Protein AF-A0A6B3NAK9-F1 (afdb_monomer_lite)

Radius of gyration: 11.72 Å; chains: 1; bounding box: 22×20×32 Å

Secondary structure (DSSP, 8-state):
-PEEEEEETTEEEE-S-HHHHHHHHHTT-S---EEEEE--HHHHHHHH-

InterPro domains:
  IPR003115 ParB-like, N-terminal domain [PF02195] (2-42)
  IPR016692 Sulfiredoxin [PIRSF017267] (2-47)
  IPR016692 Sulfiredoxin [PTHR21348] (2-48)
  IPR036086 ParB/Sulfiredoxin superfamily [SSF110849] (2-48)

Sequence (49 aa):
SPIDVLEVDGQYYGFSGCHRYEAHQRLGKETIKCRIRRATRSVLQRHLA

Organism: NCBI:txid2607765

Structure (mmCIF, N/CA/C/O backbone):
data_AF-A0A6B3NAK9-F1
#
_entry.id   AF-A0A6B3NAK9-F1
#
loop_
_atom_site.group_PDB
_atom_site.id
_atom_site.type_symbol
_atom_site.label_atom_id
_atom_site.label_alt_id
_atom_site.label_comp_id
_atom_site.label_asym_id
_atom_site.label_entity_id
_atom_site.label_seq_id
_atom_site.pdbx_PDB_ins_code
_atom_site.Cartn_x
_atom_site.Cartn_y
_atom_site.Cartn_z
_atom_site.occupancy
_atom_site.B_iso_or_equiv
_atom_site.auth_seq_id
_atom_site.auth_comp_id
_atom_site.auth_asym_id
_atom_site.auth_atom_id
_atom_site.pdbx_PDB_model_num
ATOM 1 N N . SER A 1 1 ? -9.352 10.192 2.306 1.00 61.62 1 SER A N 1
ATOM 2 C CA . SER A 1 1 ? -9.134 9.587 0.973 1.00 61.62 1 SER A CA 1
ATOM 3 C C . SER A 1 1 ? -8.425 8.245 1.094 1.00 61.62 1 SER A C 1
ATOM 5 O O . SER A 1 1 ? -7.546 8.165 1.942 1.00 61.62 1 SER A O 1
ATOM 7 N N . PRO A 1 2 ? -8.802 7.193 0.338 1.00 76.25 2 PRO A N 1
ATOM 8 C CA . PRO A 1 2 ? -8.098 5.899 0.317 1.00 76.25 2 PRO A CA 1
ATOM 9 C C . PRO A 1 2 ? -6.608 6.069 -0.023 1.00 76.25 2 PRO A C 1
ATOM 11 O O . PRO A 1 2 ? -6.257 7.033 -0.693 1.00 76.25 2 PRO A O 1
ATOM 14 N N . ILE A 1 3 ? -5.749 5.172 0.474 1.00 85.31 3 ILE A N 1
ATOM 15 C CA . ILE A 1 3 ? -4.333 5.145 0.065 1.00 85.31 3 ILE A CA 1
ATOM 16 C C . ILE A 1 3 ? -4.240 4.473 -1.303 1.00 85.31 3 ILE A C 1
ATOM 18 O O . ILE A 1 3 ? -4.907 3.459 -1.499 1.00 85.31 3 ILE A O 1
ATOM 22 N N . ASP A 1 4 ? -3.434 4.994 -2.222 1.00 87.81 4 ASP A N 1
ATOM 23 C CA . ASP A 1 4 ? -3.172 4.321 -3.494 1.00 87.81 4 ASP A CA 1
ATOM 24 C C . ASP A 1 4 ? -1.937 3.419 -3.375 1.00 87.81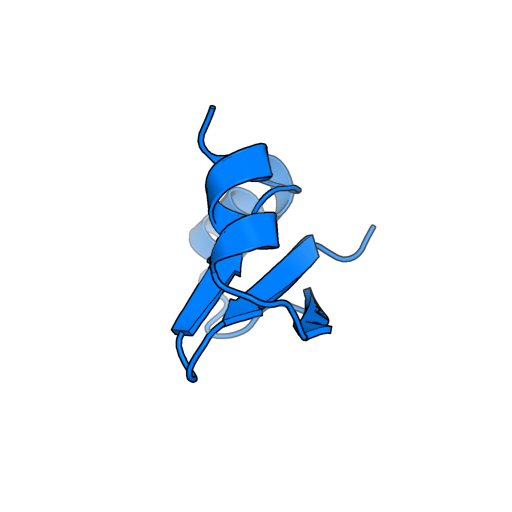 4 ASP A C 1
ATOM 26 O O . ASP A 1 4 ? -0.870 3.843 -2.922 1.00 87.81 4 ASP A O 1
ATOM 30 N N . VAL A 1 5 ? -2.106 2.165 -3.793 1.00 89.88 5 VAL A N 1
ATOM 31 C CA . VAL A 1 5 ? -1.083 1.117 -3.756 1.00 89.88 5 VAL A CA 1
ATOM 32 C C . VAL A 1 5 ? -0.923 0.544 -5.164 1.00 89.88 5 VAL 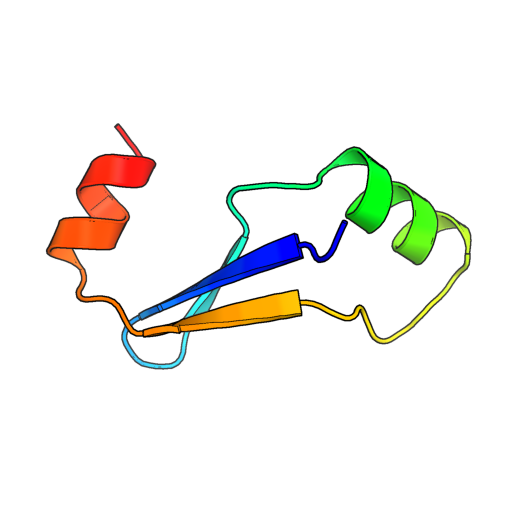A C 1
ATOM 34 O O . VAL A 1 5 ? -1.925 0.235 -5.813 1.00 89.88 5 VAL A O 1
ATOM 37 N N . LEU A 1 6 ? 0.311 0.403 -5.649 1.00 92.25 6 LEU A N 1
ATOM 38 C CA . LEU A 1 6 ? 0.606 -0.343 -6.875 1.00 92.25 6 LEU A CA 1
ATOM 39 C C . LEU A 1 6 ? 0.958 -1.787 -6.529 1.00 92.25 6 LEU A C 1
ATOM 41 O O . LEU A 1 6 ? 1.784 -2.032 -5.655 1.00 92.25 6 LEU A O 1
ATOM 45 N N . GLU A 1 7 ? 0.336 -2.725 -7.234 1.00 92.62 7 GLU A N 1
ATOM 46 C CA . GLU A 1 7 ? 0.712 -4.137 -7.240 1.00 92.62 7 GLU A CA 1
ATOM 47 C C . GLU A 1 7 ? 1.616 -4.395 -8.451 1.00 92.62 7 GLU A C 1
ATOM 49 O O . GLU A 1 7 ? 1.206 -4.142 -9.589 1.00 92.62 7 GLU A O 1
ATOM 54 N N . VAL A 1 8 ? 2.826 -4.898 -8.206 1.00 93.25 8 VAL A N 1
ATOM 55 C CA . VAL A 1 8 ? 3.803 -5.273 -9.236 1.00 93.25 8 VAL A CA 1
ATOM 56 C C . VAL A 1 8 ? 4.399 -6.620 -8.855 1.00 93.25 8 VAL A C 1
ATOM 58 O O . VAL A 1 8 ? 4.993 -6.746 -7.789 1.00 93.25 8 VAL A O 1
ATOM 61 N N . ASP A 1 9 ? 4.220 -7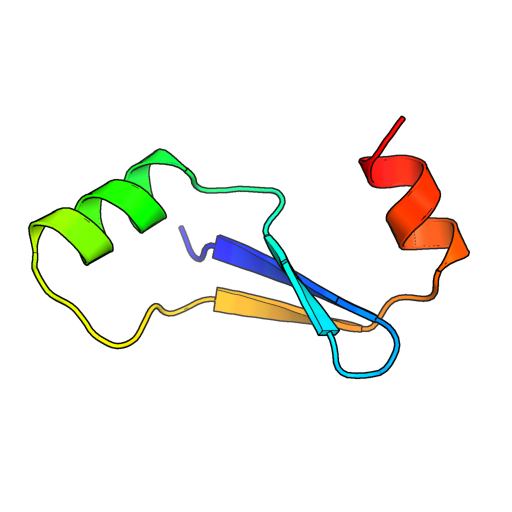.631 -9.706 1.00 90.69 9 ASP A N 1
ATOM 62 C CA . ASP A 1 9 ? 4.700 -9.006 -9.484 1.00 90.69 9 ASP A CA 1
ATOM 63 C C . ASP A 1 9 ? 4.336 -9.586 -8.097 1.00 90.69 9 ASP A C 1
ATOM 65 O O . ASP A 1 9 ? 5.129 -10.287 -7.471 1.00 90.69 9 ASP A O 1
ATOM 69 N N . GLY A 1 10 ? 3.143 -9.269 -7.581 1.00 89.25 10 GLY A N 1
ATOM 70 C CA . GLY A 1 10 ? 2.682 -9.719 -6.261 1.00 89.25 10 GLY A CA 1
ATOM 71 C C . GLY A 1 10 ? 3.240 -8.930 -5.068 1.00 89.25 10 GLY A C 1
ATOM 72 O O . GLY A 1 10 ? 2.888 -9.231 -3.928 1.00 89.25 10 GLY A O 1
ATOM 73 N N . GLN A 1 11 ? 4.065 -7.905 -5.302 1.00 90.69 11 GLN A N 1
ATOM 74 C CA . GLN A 1 11 ? 4.493 -6.948 -4.280 1.00 90.69 11 GLN A CA 1
ATOM 75 C C . GLN A 1 11 ? 3.641 -5.676 -4.307 1.00 90.69 11 GLN A C 1
ATOM 77 O O . GLN A 1 11 ? 3.247 -5.193 -5.369 1.00 90.69 11 GLN A O 1
ATOM 82 N N . TYR A 1 12 ? 3.376 -5.121 -3.122 1.00 89.69 12 TYR A N 1
ATOM 83 C CA . TYR A 1 12 ? 2.547 -3.932 -2.933 1.00 89.69 12 TYR A CA 1
ATOM 84 C C . TYR A 1 12 ? 3.403 -2.730 -2.535 1.00 89.69 12 TYR A C 1
ATOM 86 O O . TYR A 1 12 ? 4.111 -2.769 -1.531 1.00 89.69 12 TYR A O 1
ATOM 94 N N . TYR A 1 13 ? 3.282 -1.638 -3.283 1.00 87.56 13 TYR A N 1
ATOM 95 C CA . TYR A 1 13 ? 4.024 -0.400 -3.065 1.00 87.56 13 TYR A CA 1
ATOM 96 C C . TYR A 1 13 ? 3.051 0.759 -2.841 1.00 87.56 13 TYR A C 1
ATOM 98 O O . TYR A 1 13 ? 2.169 1.001 -3.662 1.00 87.56 13 TYR A O 1
ATOM 106 N N . GLY A 1 14 ? 3.176 1.476 -1.725 1.00 86.62 14 GLY A N 1
ATOM 107 C CA . GLY A 1 14 ? 2.357 2.656 -1.429 1.00 86.62 14 GLY A CA 1
ATOM 108 C C . GLY A 1 14 ? 3.036 3.944 -1.892 1.00 86.62 14 GLY A C 1
ATOM 109 O O . GLY A 1 14 ? 4.197 4.161 -1.568 1.00 86.62 14 GLY A O 1
ATOM 110 N N . PHE A 1 15 ? 2.309 4.813 -2.604 1.00 76.31 15 PHE A N 1
ATOM 111 C CA . PHE A 1 15 ? 2.856 6.078 -3.147 1.00 76.31 15 PHE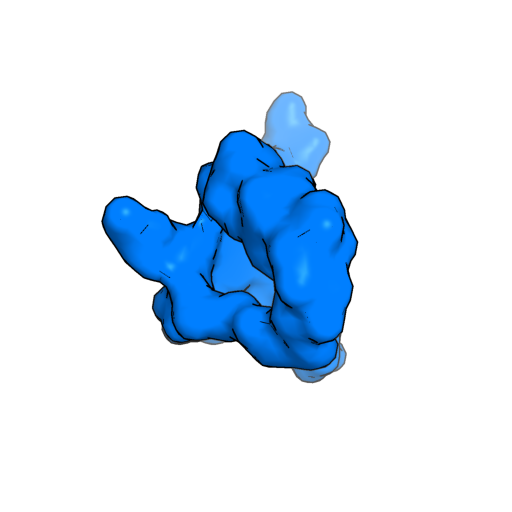 A CA 1
ATOM 112 C C . PHE A 1 15 ? 2.170 7.327 -2.602 1.00 76.31 15 PHE A C 1
ATOM 114 O O . PHE A 1 15 ? 2.592 8.447 -2.873 1.00 76.31 15 PHE A O 1
ATOM 121 N N . SER A 1 16 ? 1.084 7.158 -1.851 1.00 76.25 16 SER A N 1
ATOM 122 C CA . SER A 1 16 ? 0.327 8.267 -1.283 1.00 76.25 16 SER A CA 1
ATOM 123 C C . SER A 1 16 ? -0.083 7.970 0.158 1.00 76.25 16 SER A C 1
ATOM 125 O O . SER A 1 16 ? -0.038 6.836 0.623 1.00 76.25 16 SER A O 1
ATOM 127 N N . GLY A 1 17 ? -0.484 9.004 0.898 1.00 72.50 17 GLY A N 1
ATOM 128 C CA . GLY A 1 17 ? -1.185 8.819 2.169 1.00 72.50 17 GLY A CA 1
ATOM 129 C C . GLY A 1 17 ? -0.327 8.467 3.389 1.00 72.50 17 GLY A C 1
ATOM 130 O O . GLY A 1 17 ? -0.849 7.784 4.274 1.00 72.50 17 GLY A O 1
ATOM 131 N N . CYS A 1 18 ? 0.912 8.977 3.497 1.00 78.31 18 CYS A N 1
ATOM 132 C CA . CYS A 1 18 ? 1.768 8.763 4.678 1.00 78.31 18 CYS A CA 1
ATOM 133 C C . CYS A 1 18 ? 1.050 9.114 5.997 1.00 78.31 18 CYS A C 1
ATOM 135 O O . CYS A 1 18 ? 1.025 8.297 6.909 1.00 78.31 18 CYS A O 1
ATOM 137 N N . HIS A 1 19 ? 0.326 10.240 6.058 1.00 81.06 19 HIS A N 1
ATOM 138 C CA . HIS A 1 19 ? -0.418 10.651 7.255 1.00 81.06 19 HIS A CA 1
ATOM 139 C C . HIS A 1 19 ? -1.511 9.654 7.662 1.00 81.06 19 HIS A C 1
ATOM 141 O O . HIS A 1 19 ? -1.759 9.442 8.846 1.00 81.06 19 HIS A O 1
ATOM 147 N N . ARG A 1 20 ? -2.187 9.020 6.692 1.00 81.56 20 ARG A N 1
ATOM 148 C CA . ARG A 1 20 ? -3.219 8.015 6.990 1.00 81.56 20 ARG A CA 1
ATOM 149 C C . ARG A 1 20 ? -2.612 6.682 7.391 1.00 81.56 20 ARG A C 1
AT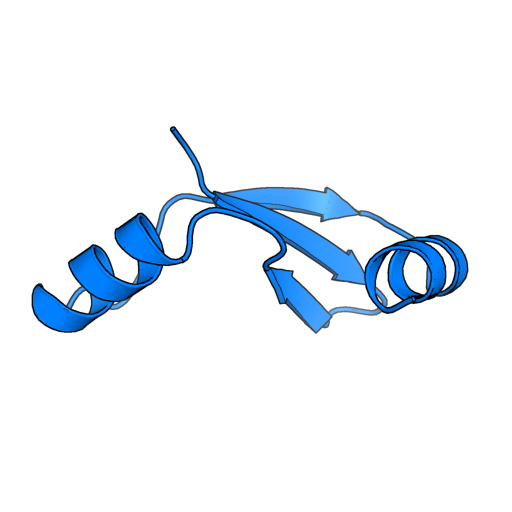OM 151 O O . ARG A 1 20 ? -3.179 6.016 8.252 1.00 81.56 20 ARG A O 1
ATOM 158 N N . TYR A 1 21 ? -1.495 6.309 6.775 1.00 83.56 21 TYR A N 1
ATOM 159 C CA . TYR A 1 21 ? -0.738 5.131 7.172 1.00 83.56 21 TYR A CA 1
ATOM 160 C C . TYR A 1 21 ? -0.224 5.276 8.609 1.00 83.56 21 TYR A C 1
ATOM 162 O O . TYR A 1 21 ? -0.489 4.409 9.437 1.00 83.56 21 TYR A O 1
ATOM 170 N N . GLU A 1 22 ? 0.384 6.417 8.948 1.00 84.19 22 GLU A N 1
ATOM 171 C CA . GLU A 1 22 ? 0.808 6.723 10.316 1.00 84.19 22 GLU A CA 1
ATOM 172 C C . GLU A 1 22 ? -0.360 6.748 11.300 1.00 84.19 22 GLU A C 1
ATOM 174 O O . GLU A 1 22 ? -0.248 6.187 12.384 1.00 84.19 22 GLU A O 1
ATOM 179 N N . ALA A 1 23 ? -1.497 7.352 10.940 1.00 85.56 23 ALA A N 1
ATOM 180 C CA . ALA A 1 23 ? -2.671 7.355 11.808 1.00 85.56 23 ALA A CA 1
ATOM 181 C C . ALA A 1 23 ? -3.182 5.932 12.079 1.00 85.56 23 ALA A C 1
ATOM 183 O O . ALA A 1 23 ? -3.493 5.608 13.219 1.00 85.56 23 ALA A O 1
ATOM 184 N N . HIS A 1 24 ? -3.241 5.063 11.064 1.00 87.00 24 HIS A N 1
ATOM 185 C CA . HIS A 1 24 ? -3.621 3.661 11.261 1.00 87.00 24 HIS A CA 1
ATOM 186 C C . HIS A 1 24 ? -2.601 2.895 12.111 1.00 87.00 24 HIS A C 1
ATOM 188 O O . HIS A 1 24 ? -3.027 2.135 12.978 1.00 87.00 24 HIS A O 1
ATOM 194 N N . GLN A 1 25 ? -1.298 3.133 11.922 1.00 86.00 25 GLN A N 1
ATOM 195 C CA . GLN A 1 25 ? -0.255 2.544 12.766 1.00 86.00 25 GLN A CA 1
ATOM 196 C C . GLN A 1 25 ? -0.373 3.000 14.224 1.00 86.00 25 GLN A C 1
ATOM 198 O O . GLN A 1 25 ? -0.383 2.169 15.126 1.00 86.00 25 GLN A O 1
ATOM 203 N N . ARG A 1 26 ? -0.542 4.306 14.470 1.00 89.19 26 ARG A N 1
ATOM 204 C CA . ARG A 1 26 ? -0.736 4.861 15.822 1.00 89.19 26 ARG A CA 1
ATOM 205 C C . ARG A 1 26 ? -2.015 4.344 16.483 1.00 89.19 26 ARG A C 1
ATOM 207 O O . ARG A 1 26 ? -2.047 4.175 17.694 1.00 89.19 26 ARG A O 1
ATOM 214 N N . LEU A 1 27 ? -3.057 4.082 15.693 1.00 89.50 27 LEU A N 1
ATOM 215 C CA . LEU A 1 27 ? -4.314 3.485 16.152 1.00 89.50 27 LEU A CA 1
ATOM 216 C C . LEU A 1 27 ? -4.250 1.951 16.288 1.00 89.50 27 LEU A C 1
ATOM 218 O O . LEU A 1 27 ? -5.270 1.350 16.614 1.00 89.50 27 LEU A O 1
ATOM 222 N N . GLY A 1 28 ? -3.106 1.314 16.008 1.00 89.00 28 GLY A N 1
ATOM 223 C CA . GLY A 1 28 ? -2.932 -0.137 16.126 1.00 89.00 28 GLY A CA 1
ATOM 224 C C . GLY A 1 28 ? -3.789 -0.953 15.155 1.00 89.00 28 GLY A C 1
ATOM 225 O O . GLY A 1 28 ? -4.164 -2.081 15.457 1.00 89.00 28 GLY A O 1
ATOM 226 N N . LYS A 1 29 ? -4.159 -0.387 14.000 1.00 88.38 29 LYS A N 1
ATOM 227 C CA . LYS A 1 29 ? -4.994 -1.088 13.019 1.00 88.38 29 LYS A CA 1
ATOM 228 C C . LYS A 1 29 ? -4.147 -2.014 12.157 1.00 88.38 29 LYS A C 1
ATOM 230 O O . LYS A 1 29 ? -3.285 -1.550 11.419 1.00 88.38 29 LYS A O 1
ATOM 235 N N . GLU A 1 30 ? -4.488 -3.297 12.168 1.00 88.00 30 GLU A N 1
ATOM 236 C CA . GLU A 1 30 ? -3.816 -4.329 11.365 1.00 88.00 30 GLU A CA 1
ATOM 237 C C . GLU A 1 30 ? -4.043 -4.162 9.856 1.00 88.00 30 GLU A C 1
ATOM 239 O O . GLU A 1 30 ? -3.232 -4.600 9.045 1.00 88.00 30 GLU A O 1
ATOM 244 N N . THR A 1 31 ? -5.142 -3.510 9.454 1.00 88.69 31 THR A N 1
ATOM 245 C CA . THR A 1 31 ? -5.484 -3.303 8.041 1.00 88.69 31 THR A CA 1
ATOM 246 C C . THR A 1 31 ? -5.837 -1.851 7.726 1.00 88.69 31 THR A C 1
ATOM 248 O O . THR A 1 31 ? -6.323 -1.073 8.560 1.00 88.69 31 THR A O 1
ATOM 251 N N . ILE A 1 32 ? -5.600 -1.463 6.470 1.00 86.75 32 ILE A N 1
ATOM 252 C CA . ILE A 1 32 ? -5.933 -0.141 5.949 1.00 86.75 32 ILE A CA 1
ATOM 253 C C . ILE A 1 32 ? -6.604 -0.243 4.586 1.00 86.75 32 ILE A C 1
ATOM 255 O O . ILE A 1 32 ? -6.162 -0.954 3.686 1.00 86.75 32 ILE A O 1
ATOM 259 N N . LYS A 1 33 ? -7.686 0.520 4.416 1.00 87.25 33 LYS A N 1
ATOM 260 C CA . LYS A 1 33 ? -8.383 0.602 3.135 1.00 87.25 33 LYS A CA 1
ATOM 261 C C . LYS A 1 33 ? -7.515 1.340 2.118 1.00 87.25 33 LYS A C 1
ATOM 263 O O . LYS A 1 33 ? -7.308 2.557 2.227 1.00 87.25 33 LYS A O 1
ATOM 268 N N . CYS A 1 34 ? -7.077 0.598 1.112 1.00 89.75 34 CYS A N 1
ATOM 269 C CA . CYS A 1 34 ? -6.321 1.083 -0.029 1.00 89.75 34 CYS A CA 1
ATOM 270 C C . CYS A 1 34 ? -7.055 0.796 -1.345 1.00 89.75 34 CYS A C 1
ATOM 272 O O . CYS A 1 34 ? -7.960 -0.036 -1.415 1.00 89.75 34 CYS A O 1
ATOM 274 N N . ARG A 1 35 ? -6.684 1.539 -2.385 1.00 89.31 35 ARG A N 1
ATOM 275 C CA . ARG A 1 35 ? -7.052 1.284 -3.771 1.00 89.31 35 ARG A CA 1
ATOM 276 C C . ARG A 1 35 ? -5.834 0.672 -4.451 1.00 89.31 35 ARG A C 1
ATOM 278 O O . ARG A 1 35 ? -4.821 1.347 -4.611 1.00 89.31 35 ARG A O 1
ATOM 285 N N . ILE A 1 36 ? -5.952 -0.595 -4.832 1.00 89.56 36 ILE A N 1
ATOM 286 C CA . ILE A 1 36 ? -4.885 -1.336 -5.502 1.00 89.56 36 ILE A CA 1
ATOM 287 C C . ILE A 1 36 ? -5.000 -1.106 -7.009 1.00 89.56 36 ILE A C 1
ATOM 289 O O . ILE A 1 36 ? -6.082 -1.249 -7.584 1.00 89.56 36 ILE A O 1
ATOM 293 N N . ARG A 1 37 ? -3.889 -0.746 -7.650 1.00 90.38 37 ARG A N 1
ATOM 294 C CA . ARG A 1 37 ? -3.759 -0.687 -9.109 1.00 90.38 37 ARG A CA 1
ATOM 295 C C . ARG A 1 37 ? -2.657 -1.630 -9.560 1.00 90.38 37 ARG A C 1
ATOM 297 O O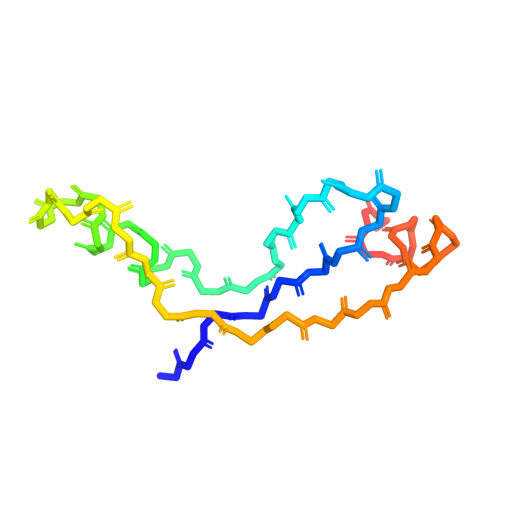 . ARG A 1 37 ? -1.544 -1.555 -9.055 1.00 90.38 37 ARG A O 1
ATOM 304 N N . ARG A 1 38 ? -2.958 -2.494 -10.526 1.00 91.88 38 ARG A N 1
ATOM 305 C CA . ARG A 1 38 ? -1.952 -3.359 -11.149 1.00 91.88 38 ARG A CA 1
ATOM 306 C C . ARG A 1 38 ? -1.079 -2.561 -12.093 1.00 91.88 38 ARG A C 1
ATOM 308 O O . ARG A 1 38 ? -1.594 -1.776 -12.889 1.00 91.88 38 ARG A O 1
ATOM 315 N N . ALA A 1 39 ? 0.223 -2.777 -12.004 1.00 88.75 39 ALA A N 1
ATOM 316 C CA . ALA A 1 39 ? 1.193 -2.080 -12.820 1.00 88.75 39 ALA A CA 1
ATOM 317 C C . ALA A 1 39 ? 2.398 -2.960 -13.153 1.00 88.75 39 ALA A C 1
ATOM 319 O O . ALA A 1 39 ? 2.671 -3.964 -12.502 1.00 88.75 39 ALA A O 1
ATOM 320 N N . THR A 1 40 ? 3.122 -2.574 -14.201 1.00 91.31 40 THR A N 1
ATOM 321 C CA . THR A 1 40 ? 4.370 -3.227 -14.601 1.00 91.31 40 THR A CA 1
ATOM 322 C C . THR A 1 40 ? 5.563 -2.595 -13.882 1.00 91.31 40 THR A C 1
ATOM 324 O O . THR A 1 40 ? 5.485 -1.464 -13.393 1.00 91.31 40 THR A O 1
ATOM 327 N N . ARG A 1 41 ? 6.714 -3.281 -13.873 1.00 87.62 41 ARG A N 1
ATOM 328 C CA . ARG A 1 41 ? 7.970 -2.735 -13.318 1.00 87.62 41 ARG A CA 1
ATOM 329 C C . ARG A 1 41 ? 8.362 -1.383 -13.917 1.00 87.62 41 ARG A C 1
ATOM 331 O O . ARG A 1 41 ? 8.908 -0.542 -13.211 1.00 87.62 41 ARG A O 1
ATOM 338 N N . SER A 1 42 ? 8.047 -1.144 -15.189 1.00 88.88 42 SER A N 1
ATOM 339 C CA . SER A 1 42 ? 8.307 0.139 -15.852 1.00 88.88 42 SER A CA 1
ATOM 340 C C . SER A 1 42 ? 7.524 1.293 -15.215 1.00 88.88 42 SER A C 1
ATOM 342 O O . SER A 1 42 ? 8.043 2.397 -15.080 1.00 88.88 42 SER A O 1
ATOM 344 N N . VAL A 1 43 ? 6.284 1.040 -14.782 1.00 86.31 43 VAL A N 1
ATOM 345 C CA . VAL A 1 43 ? 5.467 2.031 -14.064 1.00 86.31 43 VAL A CA 1
ATOM 346 C C . VAL A 1 43 ? 6.025 2.267 -12.661 1.00 86.31 43 VAL A C 1
ATOM 348 O O . VAL A 1 43 ? 6.104 3.414 -12.233 1.00 86.31 43 VAL A O 1
ATOM 351 N N . LEU A 1 44 ? 6.471 1.209 -11.973 1.00 84.75 44 LEU A N 1
ATOM 352 C CA . LEU A 1 44 ? 7.142 1.326 -10.674 1.00 84.75 44 LEU A CA 1
ATOM 353 C C . LEU A 1 44 ? 8.402 2.195 -10.761 1.00 84.75 44 LEU A C 1
ATOM 355 O O . LEU A 1 44 ? 8.555 3.115 -9.965 1.00 84.75 44 LEU A O 1
ATOM 359 N N . GLN A 1 45 ? 9.262 1.959 -11.757 1.00 84.69 45 GLN A N 1
ATOM 360 C CA . GLN A 1 45 ? 10.466 2.767 -11.982 1.00 84.69 45 GLN A CA 1
ATOM 361 C C . GLN A 1 45 ? 10.152 4.255 -12.142 1.00 84.69 45 GLN A C 1
ATOM 363 O O . GLN A 1 45 ? 10.863 5.088 -11.591 1.00 84.69 45 GLN A O 1
ATOM 368 N N . ARG A 1 46 ? 9.064 4.600 -12.837 1.00 85.06 46 ARG A N 1
ATOM 369 C CA . ARG A 1 46 ? 8.655 5.998 -13.024 1.00 85.06 46 ARG A CA 1
ATOM 370 C C . ARG A 1 46 ? 8.223 6.686 -11.725 1.00 85.06 46 ARG A C 1
ATOM 372 O O . ARG A 1 46 ? 8.264 7.907 -11.662 1.00 85.06 46 ARG A O 1
ATOM 379 N N . HIS A 1 47 ? 7.790 5.928 -10.720 1.00 79.62 47 HIS A N 1
ATOM 380 C CA . HIS A 1 47 ? 7.410 6.461 -9.411 1.00 79.62 47 HIS A CA 1
ATOM 381 C C . HIS A 1 47 ? 8.552 6.465 -8.382 1.00 79.62 47 HIS A C 1
ATOM 383 O O . HIS A 1 47 ? 8.389 7.060 -7.321 1.00 79.62 47 HIS A O 1
ATOM 389 N N . LEU A 1 48 ? 9.665 5.783 -8.670 1.00 75.50 48 LEU A N 1
ATOM 390 C CA . LEU A 1 48 ? 10.867 5.750 -7.828 1.00 75.50 48 LEU A CA 1
ATOM 391 C C . LEU A 1 48 ? 11.946 6.758 -8.270 1.00 75.50 48 LEU A C 1
ATOM 393 O O . LEU A 1 48 ? 12.926 6.923 -7.548 1.00 75.50 48 LEU A O 1
ATOM 397 N N . ALA A 1 49 ? 11.785 7.370 -9.448 1.00 57.50 49 ALA A N 1
ATOM 398 C CA . ALA A 1 49 ? 12.641 8.434 -9.976 1.00 57.50 49 ALA A CA 1
ATOM 399 C C . ALA A 1 49 ? 12.231 9.803 -9.420 1.00 57.50 49 ALA A C 1
ATOM 401 O O . ALA A 1 49 ? 13.147 10.605 -9.141 1.00 57.50 49 ALA A O 1
#

Foldseek 3Di:
DAWEWEQEPNDIHTLDDPVVVVVCVVVVHPDGGHDYDYDYVVVVVVSVD

pLDDT: mean 85.17, std 7.17, range [57.5, 93.25]